Protein AF-A0A2X3F0U6-F1 (afdb_monomer_lite)

Foldseek 3Di:
DDCVPPVDDPVVVCVLCVVLVVVCQVQLENVVCLVVQLVSCVVVPDDNVCSVPVSVLCLQQVCLVLLVLLLVLLVVLCVVVVHDDDPVLSVVLSVQSNVCSRVCRPPPCVSVVSSLVSCVVRVHDSCSVVVPPPCSNDRNHDPDD

Secondary structure (DSSP, 8-state):
--HHHHS--HHHHHHHSHHHHHHHHHHTBSGGGHHHHHHHHHHTT--HHHHHHHHHHHHHH--HHHHHHHHHHHHHHHHHTT----HHHHHHHHHHHHHHHTT-TT-TTHHHHHHHHHHHHTT--GGGGGGS-HHHHHSTTB---

Sequence (145 aa):
MSRALCGLSIWILIRILKDELILAYSTASSESVLPRIIEKMEAYGAPASITSFVVPTGYSFNLDGSTLYQSIAAIFIAQLYGIDLSIWQEITLVLTLMVTSKGIAGVPGVSFVVLLATLGSVGSPLEGLALLPASTVSSIWRVPR

Structure (mmCIF, N/CA/C/O backbone):
data_AF-A0A2X3F0U6-F1
#
_entry.id   AF-A0A2X3F0U6-F1
#
loop_
_atom_site.group_PDB
_atom_site.id
_atom_site.type_symbol
_atom_site.label_atom_id
_atom_site.label_alt_id
_atom_site.label_comp_id
_atom_site.label_asym_id
_atom_site.label_entity_id
_atom_site.label_seq_id
_atom_site.pdbx_PDB_ins_code
_atom_site.Cartn_x
_atom_site.Cartn_y
_atom_site.Cartn_z
_atom_site.occupancy
_atom_site.B_iso_or_equiv
_atom_site.auth_seq_id
_atom_site.auth_comp_id
_atom_site.auth_asym_id
_atom_site.auth_atom_id
_atom_site.pdbx_PDB_model_num
ATOM 1 N N . MET A 1 1 ? -15.099 3.698 -4.292 1.00 47.22 1 MET A N 1
ATOM 2 C CA . MET A 1 1 ? -16.385 3.253 -3.706 1.00 47.22 1 MET A CA 1
ATOM 3 C C . MET A 1 1 ? -17.214 4.474 -3.340 1.00 47.22 1 MET A C 1
ATOM 5 O O . MET A 1 1 ? -16.864 5.196 -2.419 1.00 47.22 1 MET A O 1
ATOM 9 N N . SER A 1 2 ? -18.217 4.792 -4.154 1.00 45.69 2 SER A N 1
ATOM 10 C CA . SER A 1 2 ? -19.031 6.009 -4.057 1.00 45.69 2 SER A CA 1
ATOM 11 C C . SER A 1 2 ? -20.166 5.857 -3.031 1.00 45.69 2 SER A C 1
ATOM 13 O O . SER A 1 2 ? -20.564 4.739 -2.705 1.00 45.69 2 SER A O 1
ATOM 15 N N . ARG A 1 3 ? -20.725 6.992 -2.569 1.00 52.38 3 ARG A N 1
ATOM 16 C CA . ARG A 1 3 ? -21.922 7.121 -1.697 1.00 52.38 3 ARG A CA 1
ATOM 17 C C . ARG A 1 3 ? -23.081 6.160 -2.034 1.00 52.38 3 ARG A C 1
ATOM 19 O O . ARG A 1 3 ? -23.912 5.904 -1.172 1.00 52.38 3 ARG A O 1
ATOM 26 N N . ALA A 1 4 ? -23.131 5.651 -3.265 1.00 56.19 4 ALA A N 1
ATOM 27 C CA . ALA A 1 4 ? -24.191 4.809 -3.804 1.00 56.19 4 ALA A CA 1
ATOM 28 C C . ALA A 1 4 ? -24.281 3.396 -3.194 1.00 56.19 4 ALA A C 1
ATOM 30 O O . ALA A 1 4 ? -25.368 2.837 -3.187 1.00 56.19 4 ALA A O 1
ATOM 31 N N . LEU A 1 5 ? -23.185 2.814 -2.688 1.00 62.00 5 LEU A N 1
ATOM 32 C CA . LEU A 1 5 ? -23.183 1.404 -2.248 1.00 62.00 5 LEU A CA 1
ATOM 33 C C . LEU A 1 5 ? -23.399 1.208 -0.740 1.00 62.00 5 LEU A C 1
ATOM 35 O O . LEU A 1 5 ? -23.966 0.199 -0.337 1.00 62.00 5 LEU A O 1
ATOM 39 N N . CYS A 1 6 ? -22.958 2.154 0.095 1.00 67.88 6 CYS A N 1
ATOM 40 C CA . CYS A 1 6 ? -22.989 2.000 1.559 1.00 67.88 6 CYS A CA 1
ATOM 41 C C . CYS A 1 6 ? -23.605 3.198 2.300 1.00 67.88 6 CYS A C 1
ATOM 43 O O . CYS A 1 6 ? -23.566 3.232 3.524 1.00 67.88 6 CYS A O 1
ATOM 45 N N . GLY A 1 7 ? -24.093 4.230 1.597 1.00 71.44 7 GLY A N 1
ATOM 46 C CA . GLY A 1 7 ? -24.631 5.452 2.220 1.00 71.44 7 GLY A CA 1
ATOM 47 C C . GLY A 1 7 ? -23.602 6.311 2.978 1.00 71.44 7 GLY A C 1
ATOM 48 O O . GLY A 1 7 ? -23.942 7.383 3.475 1.00 71.44 7 GLY A O 1
ATOM 49 N N . LEU A 1 8 ? -22.335 5.888 3.039 1.00 75.94 8 LEU A N 1
ATOM 50 C CA . LEU A 1 8 ? -21.265 6.576 3.756 1.00 75.94 8 LEU A CA 1
ATOM 51 C C . LEU A 1 8 ? -20.583 7.628 2.867 1.00 75.94 8 LEU A C 1
ATOM 53 O O . LEU A 1 8 ? -20.203 7.373 1.722 1.00 75.94 8 LEU A O 1
ATOM 57 N N . SER A 1 9 ? -20.413 8.837 3.400 1.00 87.56 9 SER A N 1
ATOM 58 C CA . SER A 1 9 ? -19.660 9.910 2.744 1.00 87.56 9 SER A CA 1
ATOM 59 C C . SER A 1 9 ? -18.158 9.721 2.953 1.00 87.56 9 SER A C 1
ATOM 61 O O . SER A 1 9 ? -17.716 9.569 4.092 1.00 87.56 9 SER A O 1
ATOM 63 N N . ILE A 1 10 ? -17.360 9.847 1.887 1.00 85.56 10 ILE A N 1
ATOM 64 C CA . ILE A 1 10 ? -15.890 9.814 1.985 1.00 85.56 10 ILE A CA 1
ATOM 65 C C . ILE A 1 10 ? -15.357 10.873 2.963 1.00 85.56 10 ILE A C 1
ATOM 67 O O . ILE A 1 10 ? -14.430 10.623 3.723 1.00 85.56 10 ILE A O 1
ATOM 71 N N . TRP A 1 11 ? -16.010 12.033 3.019 1.00 89.31 11 TRP A N 1
ATOM 72 C CA . TRP A 1 11 ? -15.647 13.127 3.919 1.00 89.31 11 TRP A CA 1
ATOM 73 C C . TRP A 1 11 ? -15.880 12.783 5.391 1.00 89.31 11 TRP A C 1
ATOM 75 O O . TRP A 1 11 ? -15.138 13.239 6.257 1.00 89.31 11 TRP A O 1
ATOM 85 N N . ILE A 1 12 ? -16.900 11.967 5.676 1.00 88.69 12 ILE A N 1
ATOM 86 C CA . ILE A 1 12 ? -17.164 11.473 7.031 1.00 88.69 12 ILE A CA 1
ATOM 87 C C . ILE A 1 12 ? -16.069 10.481 7.420 1.00 88.69 12 ILE A C 1
ATOM 89 O O . ILE A 1 12 ? -15.501 10.614 8.498 1.00 88.69 12 ILE A O 1
ATOM 93 N N . LEU A 1 13 ? -15.703 9.564 6.517 1.00 88.94 13 LEU A N 1
ATOM 94 C CA . LEU A 1 13 ? -14.619 8.609 6.748 1.00 88.94 13 LEU A CA 1
ATOM 95 C C . LEU A 1 13 ? -13.284 9.316 7.034 1.00 88.94 13 LEU A C 1
ATOM 97 O O . LEU A 1 13 ? -12.625 8.999 8.019 1.00 88.94 13 LEU A O 1
ATOM 101 N N . ILE A 1 14 ? -12.930 10.329 6.234 1.00 91.00 14 ILE A N 1
ATOM 102 C CA . ILE A 1 14 ? -11.725 11.147 6.454 1.00 91.00 14 ILE A CA 1
ATOM 103 C C . ILE A 1 14 ? -11.771 11.838 7.821 1.00 91.00 14 ILE A C 1
ATOM 105 O O . ILE A 1 14 ? -10.762 11.894 8.517 1.00 91.00 14 ILE A O 1
ATOM 109 N N . ARG A 1 15 ? -12.933 12.357 8.233 1.00 91.75 15 ARG A N 1
ATOM 110 C CA . ARG A 1 15 ? -13.079 13.021 9.534 1.00 91.75 15 ARG A CA 1
ATOM 111 C C . ARG A 1 15 ? -12.931 12.045 10.703 1.00 91.75 15 ARG A C 1
ATOM 113 O O . ARG A 1 15 ? -12.331 12.417 11.705 1.00 91.75 15 ARG A O 1
ATOM 120 N N . ILE A 1 16 ? -13.452 10.824 10.571 1.00 92.00 16 ILE A N 1
ATOM 121 C CA . ILE A 1 16 ? -13.335 9.765 11.586 1.00 92.00 16 ILE A CA 1
ATOM 122 C C . ILE A 1 16 ? -11.878 9.301 11.719 1.00 92.00 16 ILE A C 1
ATOM 124 O O . ILE A 1 16 ? -11.377 9.162 12.835 1.00 92.00 16 ILE A O 1
ATOM 128 N N . LEU A 1 17 ? -11.191 9.109 10.589 1.00 93.75 17 LEU A N 1
ATOM 129 C CA . LEU A 1 17 ? -9.838 8.546 10.515 1.00 93.75 17 LEU A CA 1
ATOM 130 C C . LEU A 1 17 ? -8.715 9.594 10.483 1.00 93.75 17 LEU A C 1
ATOM 132 O O . LEU A 1 17 ? -7.570 9.257 10.201 1.00 93.75 17 LEU A O 1
ATOM 136 N N . LYS A 1 18 ? -9.011 10.875 10.727 1.00 95.00 18 LYS A N 1
ATOM 137 C CA . LYS A 1 18 ? -8.050 11.977 10.547 1.00 95.00 18 LYS A CA 1
ATOM 138 C C . LYS A 1 18 ? -6.725 11.739 11.282 1.00 95.00 18 LYS A C 1
ATOM 140 O O . LYS A 1 18 ? -5.664 11.955 10.703 1.00 95.00 18 LYS A O 1
ATOM 145 N N . ASP A 1 19 ? -6.786 11.307 12.537 1.00 95.00 19 ASP A N 1
ATOM 146 C CA . ASP A 1 19 ? -5.592 11.120 13.367 1.00 95.00 19 ASP A CA 1
ATOM 147 C C . ASP A 1 19 ? -4.759 9.929 12.892 1.00 95.00 19 ASP A C 1
ATOM 149 O O . ASP A 1 19 ? -3.534 9.988 12.900 1.00 95.00 19 ASP A O 1
ATOM 153 N N . GLU A 1 20 ? -5.418 8.864 12.440 1.00 94.06 20 GLU A N 1
ATOM 154 C CA . GLU A 1 20 ? -4.786 7.675 11.877 1.00 94.06 20 GLU A CA 1
ATOM 155 C C . GLU A 1 20 ? -4.142 8.002 10.529 1.00 94.06 20 GLU A C 1
ATOM 157 O O . GLU A 1 20 ? -3.016 7.600 10.274 1.00 94.06 20 GLU A O 1
ATOM 162 N N . LEU A 1 21 ? -4.793 8.803 9.687 1.00 91.12 21 LEU A N 1
ATOM 163 C CA . LEU A 1 21 ? -4.207 9.252 8.424 1.00 91.12 21 LEU A CA 1
ATOM 164 C C . LEU A 1 21 ? -2.941 10.084 8.659 1.00 91.12 21 LEU A C 1
ATOM 166 O O . LEU A 1 21 ? -1.931 9.865 7.994 1.00 91.12 21 LEU A O 1
ATOM 170 N N . ILE A 1 22 ? -2.971 11.004 9.629 1.00 93.12 22 ILE A N 1
ATOM 171 C CA . ILE A 1 22 ? -1.799 11.808 9.999 1.00 93.12 22 ILE A CA 1
ATOM 172 C C . ILE A 1 22 ? -0.702 10.911 10.580 1.00 93.12 22 ILE A C 1
ATOM 174 O O . ILE A 1 22 ? 0.445 11.012 10.160 1.00 93.12 22 ILE A O 1
ATOM 178 N N . LEU A 1 23 ? -1.037 10.008 11.505 1.00 90.38 23 LEU A N 1
ATOM 179 C CA . LEU A 1 23 ? -0.062 9.131 12.150 1.00 90.38 23 LEU A CA 1
ATOM 180 C C . LEU A 1 23 ? 0.577 8.152 11.158 1.00 90.38 23 LEU A C 1
ATOM 182 O O . LEU A 1 23 ? 1.798 8.001 11.156 1.00 90.38 23 LEU A O 1
ATOM 186 N N . ALA A 1 24 ? -0.217 7.521 10.295 1.00 87.50 24 ALA A N 1
ATOM 187 C CA . ALA A 1 24 ? 0.277 6.617 9.262 1.00 87.50 24 ALA A CA 1
ATOM 188 C C . ALA A 1 24 ? 1.194 7.350 8.278 1.00 87.50 24 ALA A C 1
ATOM 190 O O . ALA A 1 24 ? 2.242 6.827 7.912 1.00 87.50 24 ALA A O 1
ATOM 191 N N . TYR A 1 25 ? 0.848 8.588 7.911 1.00 86.50 25 TYR A N 1
ATOM 192 C CA . TYR A 1 25 ? 1.690 9.434 7.069 1.00 86.50 25 TYR A CA 1
ATOM 193 C C . TYR A 1 25 ? 3.000 9.832 7.765 1.00 86.50 25 TYR A C 1
ATOM 195 O O . TYR A 1 25 ? 4.074 9.692 7.188 1.00 86.50 25 TYR A O 1
ATOM 203 N N . SER A 1 26 ? 2.938 10.288 9.018 1.00 88.56 26 SER A N 1
ATOM 204 C CA . SER A 1 26 ? 4.116 10.729 9.777 1.00 88.56 26 SER A CA 1
ATOM 205 C C . SER A 1 26 ? 5.075 9.589 10.114 1.00 88.56 26 SER A C 1
ATOM 207 O O . SER A 1 26 ? 6.285 9.792 10.136 1.00 88.56 26 SER A O 1
ATOM 209 N N . THR A 1 27 ? 4.543 8.398 10.394 1.00 85.75 27 THR A N 1
ATOM 210 C CA . THR A 1 27 ? 5.337 7.193 10.697 1.00 85.75 27 THR A CA 1
ATOM 211 C C . THR A 1 27 ? 5.709 6.402 9.451 1.00 85.75 27 THR A C 1
ATOM 213 O O . THR A 1 27 ? 6.533 5.492 9.530 1.00 85.75 27 THR A O 1
ATOM 216 N N . ALA A 1 28 ? 5.086 6.740 8.321 1.00 80.12 28 ALA A N 1
ATOM 217 C CA . ALA A 1 28 ? 5.193 6.037 7.055 1.00 80.12 28 ALA A CA 1
ATOM 218 C C . ALA A 1 28 ? 4.941 4.512 7.191 1.00 80.12 28 ALA A C 1
ATOM 220 O O . ALA A 1 28 ? 5.558 3.666 6.539 1.00 80.12 28 ALA A O 1
ATOM 221 N N . SER A 1 29 ? 4.006 4.164 8.085 1.00 80.62 29 SER A N 1
ATOM 222 C CA . SER A 1 29 ? 3.590 2.799 8.407 1.00 80.62 29 SER A CA 1
ATOM 223 C C . SER A 1 29 ? 2.076 2.744 8.540 1.00 80.62 29 SER A C 1
ATOM 225 O O . SER A 1 29 ? 1.485 3.481 9.323 1.00 80.62 29 SER A O 1
ATOM 227 N N . SER A 1 30 ? 1.438 1.845 7.792 1.00 81.06 30 SER A N 1
ATOM 228 C CA . SER A 1 30 ? -0.005 1.604 7.928 1.00 81.06 30 SER A CA 1
ATOM 229 C C . SER A 1 30 ? -0.328 0.632 9.075 1.00 81.06 30 SER A C 1
ATOM 231 O O . SER A 1 30 ? -1.475 0.557 9.504 1.00 81.06 30 SER A O 1
ATOM 233 N N . GLU A 1 31 ? 0.665 -0.104 9.601 1.00 82.44 31 GLU A N 1
ATOM 234 C CA . GLU A 1 31 ? 0.465 -1.021 10.740 1.00 82.44 31 GLU A CA 1
ATOM 235 C C . GLU A 1 31 ? 0.253 -0.255 12.044 1.00 82.44 31 GLU A C 1
ATOM 237 O O . GLU A 1 31 ? -0.558 -0.646 12.880 1.00 82.44 31 GLU A O 1
ATOM 242 N N . SER A 1 32 ? 0.943 0.882 12.191 1.00 88.00 32 SER A N 1
ATOM 243 C CA . SER A 1 32 ? 0.918 1.707 13.405 1.00 88.00 32 SER A CA 1
ATOM 244 C C . SER A 1 32 ? -0.485 2.200 13.774 1.00 88.00 32 SER A C 1
ATOM 246 O O . SER A 1 32 ? -0.732 2.590 14.916 1.00 88.00 32 SER A O 1
ATOM 248 N N . VAL A 1 33 ? -1.414 2.169 12.817 1.00 91.94 33 VAL A N 1
ATOM 249 C CA . VAL A 1 33 ? -2.798 2.611 12.980 1.00 91.94 33 VAL A CA 1
ATOM 250 C C . VAL A 1 33 ? -3.815 1.482 12.886 1.00 91.94 33 VAL A C 1
ATOM 252 O O . VAL A 1 33 ? -4.986 1.719 13.169 1.00 91.94 33 VAL A O 1
ATOM 255 N N . LEU A 1 34 ? -3.403 0.261 12.532 1.00 92.44 34 LEU A N 1
ATOM 256 C CA . LEU A 1 34 ? -4.319 -0.852 12.284 1.00 92.44 34 LEU A CA 1
ATOM 257 C C . LEU A 1 34 ? -5.225 -1.162 13.496 1.00 92.44 34 LEU A C 1
ATOM 259 O O . LEU A 1 34 ? -6.443 -1.197 13.303 1.00 92.44 34 LEU A O 1
ATOM 263 N N . PRO A 1 35 ? -4.709 -1.280 14.740 1.00 92.81 35 PRO A N 1
ATOM 264 C CA . PRO A 1 35 ? -5.561 -1.512 15.910 1.00 92.81 35 PRO A CA 1
ATOM 265 C C . PRO A 1 35 ? -6.551 -0.364 16.150 1.00 92.81 35 PRO A C 1
ATOM 267 O O . PRO A 1 35 ? -7.733 -0.589 16.394 1.00 92.81 35 PRO A O 1
ATOM 270 N N . ARG A 1 36 ? -6.091 0.883 15.980 1.00 94.00 36 ARG A N 1
ATOM 271 C CA . ARG A 1 36 ? -6.913 2.091 16.164 1.00 94.00 36 ARG A CA 1
ATOM 272 C C . ARG A 1 36 ? -8.043 2.187 15.142 1.00 94.00 36 ARG A C 1
ATOM 274 O O . ARG A 1 36 ? -9.128 2.662 15.470 1.00 94.00 36 ARG A O 1
ATOM 281 N N . ILE A 1 37 ? -7.802 1.750 13.904 1.00 94.19 37 ILE A N 1
ATOM 282 C CA . ILE A 1 37 ? -8.837 1.696 12.866 1.00 94.19 37 ILE A CA 1
ATOM 283 C C . ILE A 1 37 ? -9.906 0.669 13.247 1.00 94.19 37 ILE A C 1
ATOM 285 O O . ILE A 1 37 ? -11.087 0.985 13.125 1.00 94.19 37 ILE A O 1
ATOM 289 N N . ILE A 1 38 ? -9.523 -0.517 13.734 1.00 94.88 38 ILE A N 1
ATOM 290 C CA . ILE A 1 38 ? -10.480 -1.544 14.180 1.00 94.88 38 ILE A CA 1
ATOM 291 C C . ILE A 1 38 ? -11.385 -0.975 15.280 1.00 94.88 38 ILE A C 1
ATOM 293 O O . ILE A 1 38 ? -12.605 -0.955 15.117 1.00 94.88 38 ILE A O 1
ATOM 297 N N . GLU A 1 39 ? -10.797 -0.403 16.333 1.00 94.88 39 GLU A N 1
ATOM 298 C CA . GLU A 1 39 ? -11.541 0.205 17.444 1.00 94.88 39 GLU A CA 1
ATOM 299 C C . GLU A 1 39 ? -12.479 1.329 16.976 1.00 94.88 39 GLU A C 1
ATOM 301 O O . GLU A 1 39 ? -13.650 1.371 17.357 1.00 94.88 39 GLU A O 1
ATOM 306 N N . LYS A 1 40 ? -12.005 2.236 16.107 1.00 94.19 40 LYS A N 1
ATOM 307 C CA . LYS A 1 40 ? -12.830 3.341 15.590 1.00 94.19 40 LYS A CA 1
ATOM 308 C C . LYS A 1 40 ? -13.978 2.864 14.709 1.00 94.19 40 LYS A C 1
ATOM 310 O O . LYS A 1 40 ? -15.042 3.479 14.735 1.00 94.19 40 LYS A O 1
ATOM 315 N N . MET A 1 41 ? -13.782 1.815 13.915 1.00 92.69 41 MET A N 1
ATOM 316 C CA . MET A 1 41 ? -14.847 1.267 13.073 1.00 92.69 41 MET A CA 1
ATOM 317 C C . MET A 1 41 ? -15.906 0.549 13.912 1.00 92.69 41 MET A C 1
ATOM 319 O O . MET A 1 41 ? -17.096 0.738 13.659 1.00 92.69 41 MET A O 1
ATOM 323 N N . GLU A 1 42 ? -15.505 -0.190 14.949 1.00 94.25 42 GLU A N 1
ATOM 324 C CA . GLU A 1 42 ? -16.442 -0.787 15.910 1.00 94.25 42 GLU A CA 1
ATOM 325 C C . GLU A 1 42 ? -17.228 0.281 16.677 1.00 94.25 42 GLU A C 1
ATOM 327 O O . GLU A 1 42 ? -18.457 0.229 16.723 1.00 94.25 42 GLU A O 1
ATOM 332 N N . ALA A 1 43 ? -16.549 1.317 17.183 1.00 92.94 43 ALA A N 1
ATOM 333 C CA . ALA A 1 43 ? -17.188 2.446 17.861 1.00 92.94 43 ALA A CA 1
ATOM 334 C C . ALA A 1 43 ? -18.143 3.237 16.947 1.00 92.94 43 ALA A C 1
ATOM 336 O O . ALA A 1 43 ? -19.115 3.826 17.419 1.00 92.94 43 ALA A O 1
ATOM 337 N N . TYR A 1 44 ? -17.886 3.243 15.636 1.00 89.94 44 TYR A N 1
ATOM 338 C CA . TYR A 1 44 ? -18.764 3.854 14.638 1.00 89.94 44 TYR A CA 1
ATOM 339 C C . TYR A 1 44 ? -19.993 2.988 14.295 1.00 89.94 44 TYR A C 1
ATOM 341 O O . TYR A 1 44 ? -20.920 3.471 13.644 1.00 89.94 44 TYR A O 1
ATOM 349 N N . GLY A 1 45 ? -20.032 1.732 14.752 1.00 89.75 45 GLY A N 1
ATOM 350 C CA . GLY A 1 45 ? -21.170 0.822 14.600 1.00 89.75 45 GLY A CA 1
ATOM 351 C C . GLY A 1 45 ? -20.936 -0.358 13.654 1.00 89.75 45 GLY A C 1
ATOM 352 O O . GLY A 1 45 ? -21.888 -1.077 13.349 1.00 89.75 45 GLY A O 1
ATOM 353 N N . ALA A 1 46 ? -19.707 -0.582 13.176 1.00 91.19 46 ALA A N 1
ATOM 354 C CA . ALA A 1 46 ? -19.388 -1.784 12.410 1.00 91.19 46 ALA A CA 1
ATOM 355 C C . ALA A 1 46 ? -19.341 -3.016 13.341 1.00 91.19 46 ALA A C 1
ATOM 357 O O . ALA A 1 46 ? -18.684 -2.963 14.381 1.00 91.19 46 ALA A O 1
ATOM 358 N N . PRO A 1 47 ? -19.996 -4.142 12.999 1.00 94.19 47 PRO A N 1
ATOM 359 C CA . PRO A 1 47 ? -19.943 -5.350 13.820 1.00 94.19 47 PRO A CA 1
ATOM 360 C C . PRO A 1 47 ? -18.506 -5.853 13.995 1.00 94.19 47 PRO A C 1
ATOM 362 O O . PRO A 1 47 ? -17.793 -6.012 13.004 1.00 94.19 47 PRO A O 1
ATOM 365 N N . ALA A 1 48 ? -18.105 -6.179 15.227 1.00 92.81 48 ALA A N 1
ATOM 366 C CA . ALA A 1 48 ? -16.752 -6.656 15.539 1.00 92.81 48 ALA A CA 1
ATOM 367 C C . ALA A 1 48 ? -16.334 -7.872 14.693 1.00 92.81 48 ALA A C 1
ATOM 369 O O . ALA A 1 48 ? -15.202 -7.957 14.217 1.00 92.81 48 ALA A O 1
ATOM 370 N N . SER A 1 49 ? -17.270 -8.786 14.413 1.00 92.69 49 SER A N 1
ATOM 371 C CA . SER A 1 49 ? -17.040 -9.942 13.534 1.00 92.69 49 SER A CA 1
ATOM 372 C C . SER A 1 49 ? -16.681 -9.556 12.094 1.00 92.69 49 SER A C 1
ATOM 374 O O . SER A 1 49 ? -15.939 -10.278 11.436 1.00 92.69 49 SER A O 1
ATOM 376 N N . ILE A 1 50 ? -17.181 -8.422 11.599 1.00 93.00 50 ILE A N 1
ATOM 377 C CA . ILE A 1 50 ? -16.860 -7.905 10.267 1.00 93.00 5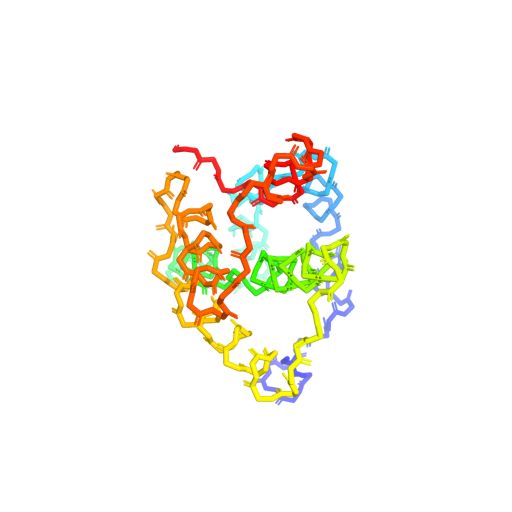0 ILE A CA 1
ATOM 378 C C . ILE A 1 50 ? -15.553 -7.117 10.328 1.00 93.00 50 ILE A C 1
ATOM 380 O O . ILE A 1 50 ? -14.665 -7.344 9.510 1.00 93.00 50 ILE A O 1
ATOM 384 N N . THR A 1 51 ? -15.404 -6.216 11.301 1.00 92.81 51 THR A N 1
ATOM 385 C CA . THR A 1 51 ? -14.237 -5.331 11.409 1.00 92.81 51 THR A CA 1
ATOM 386 C C . THR A 1 51 ? -12.941 -6.111 11.626 1.00 92.81 51 THR A C 1
ATOM 388 O O . THR A 1 51 ? -11.964 -5.866 10.920 1.00 92.81 51 THR A O 1
ATOM 391 N N . SER A 1 52 ? -12.949 -7.100 12.527 1.00 91.06 52 SER A N 1
ATOM 392 C CA . SER A 1 52 ? -11.788 -7.954 12.829 1.00 91.06 52 SER A CA 1
ATOM 393 C C . SER A 1 52 ? -11.308 -8.804 11.651 1.00 91.06 52 SER A C 1
ATOM 395 O O . SER A 1 52 ? -10.159 -9.233 11.642 1.00 91.06 52 SER A O 1
ATOM 397 N N . PHE A 1 53 ? -12.150 -9.025 10.640 1.00 91.44 53 PHE A N 1
ATOM 398 C CA . PHE A 1 53 ? -11.765 -9.744 9.430 1.00 91.44 53 PHE A CA 1
ATOM 399 C C . PHE A 1 53 ? -11.442 -8.788 8.278 1.00 91.44 53 PHE A C 1
ATOM 401 O O . PHE A 1 53 ? -10.368 -8.864 7.681 1.00 91.44 53 PHE A O 1
ATOM 408 N N . VAL A 1 54 ? -12.350 -7.862 7.967 1.00 91.56 54 VAL A N 1
ATOM 409 C CA . VAL A 1 54 ? -12.267 -7.005 6.777 1.00 91.56 54 VAL A CA 1
ATOM 410 C C . VAL A 1 54 ? -11.139 -5.985 6.887 1.00 91.56 54 VAL A C 1
ATOM 412 O O . VAL A 1 54 ? -10.444 -5.760 5.898 1.00 91.56 54 VAL A O 1
ATOM 415 N N . VAL A 1 55 ? -10.921 -5.380 8.060 1.00 90.81 55 VAL A N 1
ATOM 416 C CA . VAL A 1 55 ? -9.880 -4.353 8.222 1.00 90.81 55 VAL A CA 1
ATOM 417 C C . VAL A 1 55 ? -8.472 -4.961 8.104 1.00 90.81 55 VAL A C 1
ATOM 419 O O . VAL A 1 55 ? -7.705 -4.464 7.275 1.00 90.81 55 VAL A O 1
ATOM 422 N N . PRO A 1 56 ? -8.122 -6.062 8.807 1.00 87.94 56 PRO A N 1
ATOM 423 C CA . PRO A 1 56 ? -6.826 -6.722 8.612 1.00 87.94 56 PRO A CA 1
ATOM 424 C C . PRO A 1 56 ? -6.642 -7.295 7.207 1.00 87.94 56 PRO A C 1
ATOM 426 O O . PRO A 1 56 ? -5.582 -7.140 6.607 1.00 87.94 56 PRO A O 1
ATOM 429 N N . THR A 1 57 ? -7.687 -7.897 6.633 1.00 86.88 57 THR A N 1
ATOM 430 C CA . THR A 1 57 ? -7.616 -8.421 5.261 1.00 86.88 57 THR A CA 1
ATOM 431 C C . THR A 1 57 ? -7.379 -7.290 4.258 1.00 86.88 57 THR A C 1
ATOM 433 O O . THR A 1 57 ? -6.541 -7.414 3.371 1.00 86.88 57 THR A O 1
ATOM 436 N N . GLY A 1 58 ? -8.059 -6.151 4.412 1.00 85.31 58 GLY A N 1
ATOM 437 C CA . GLY A 1 58 ? -7.855 -4.976 3.567 1.00 85.31 58 GLY A CA 1
ATOM 438 C C . GLY A 1 58 ? -6.439 -4.409 3.673 1.00 85.31 58 GLY A C 1
ATOM 439 O O . GLY A 1 58 ? -5.847 -4.079 2.652 1.00 85.31 58 GLY A O 1
ATOM 440 N N . TYR A 1 59 ? -5.873 -4.355 4.880 1.00 83.06 59 TYR A N 1
ATOM 441 C CA . TYR A 1 59 ? -4.484 -3.945 5.099 1.00 83.06 59 TYR A CA 1
ATOM 442 C C . TYR A 1 59 ? -3.491 -4.796 4.293 1.00 83.06 59 TYR A C 1
ATOM 444 O O . TYR A 1 59 ? -2.582 -4.263 3.661 1.00 83.06 59 TYR A O 1
ATOM 452 N N . SER A 1 60 ? -3.697 -6.112 4.274 1.00 75.69 60 SER A N 1
ATOM 453 C CA . SER A 1 60 ? -2.834 -7.050 3.560 1.00 75.69 60 SER A CA 1
ATOM 454 C C . SER A 1 60 ? -3.064 -7.046 2.046 1.00 75.69 60 SER A C 1
ATOM 456 O O . SER A 1 60 ? -2.109 -7.013 1.280 1.00 75.69 60 SER A O 1
ATOM 458 N N . PHE A 1 61 ? -4.315 -7.076 1.587 1.00 73.94 61 PHE A N 1
ATOM 459 C CA . PHE A 1 61 ? -4.631 -7.326 0.175 1.00 73.94 61 PHE A CA 1
ATOM 460 C C . PHE A 1 61 ? -4.839 -6.061 -0.671 1.00 73.94 61 PHE A C 1
ATOM 462 O O . PHE A 1 61 ? -4.820 -6.156 -1.898 1.00 73.94 61 PHE A O 1
ATOM 469 N N . ASN A 1 62 ? -5.014 -4.883 -0.061 1.00 74.12 62 ASN A N 1
ATOM 470 C CA . ASN A 1 62 ? -5.258 -3.623 -0.772 1.00 74.12 62 ASN A CA 1
ATOM 471 C C . ASN A 1 62 ? -3.994 -2.747 -0.875 1.00 74.12 62 ASN A C 1
ATOM 473 O O . ASN A 1 62 ? -3.992 -1.573 -0.498 1.00 74.12 62 ASN A O 1
ATOM 477 N N . LEU A 1 63 ? -2.900 -3.319 -1.388 1.00 71.44 63 LEU A N 1
ATOM 478 C CA . LEU A 1 63 ? -1.593 -2.657 -1.539 1.00 71.44 63 LEU A CA 1
ATOM 479 C C . LEU A 1 63 ? -1.486 -1.791 -2.808 1.00 71.44 63 LEU A C 1
ATOM 481 O O . LEU A 1 63 ? -0.426 -1.693 -3.435 1.00 71.44 63 LEU A O 1
ATOM 485 N N . ASP A 1 64 ? -2.575 -1.140 -3.206 1.00 77.62 64 ASP A N 1
ATOM 486 C CA . ASP A 1 64 ? -2.639 -0.364 -4.447 1.00 77.62 64 ASP A CA 1
ATOM 487 C C . ASP A 1 64 ? -1.679 0.838 -4.428 1.00 77.62 64 ASP A C 1
ATOM 489 O O . ASP A 1 64 ? -1.014 1.121 -5.425 1.00 77.62 64 ASP A O 1
ATOM 493 N N . GLY A 1 65 ? -1.529 1.503 -3.275 1.00 73.56 65 GLY A N 1
ATOM 494 C CA . GLY A 1 65 ? -0.607 2.636 -3.116 1.00 73.56 65 GLY A CA 1
ATOM 495 C C . GLY A 1 65 ? 0.858 2.251 -3.348 1.00 73.56 65 GLY A C 1
ATOM 496 O O . GLY A 1 65 ? 1.576 2.928 -4.086 1.00 73.56 65 GLY A O 1
ATOM 497 N N . SER A 1 66 ? 1.289 1.122 -2.780 1.00 72.38 66 SER A N 1
ATOM 498 C CA . SER A 1 66 ? 2.638 0.582 -2.983 1.00 72.38 66 SER A CA 1
ATOM 499 C C . SER A 1 66 ? 2.852 0.122 -4.425 1.00 72.38 66 SER A C 1
ATOM 501 O O . SER A 1 66 ? 3.889 0.419 -5.011 1.00 72.38 66 SER A O 1
ATOM 503 N N . THR A 1 67 ? 1.849 -0.532 -5.016 1.00 75.44 67 THR A N 1
ATOM 504 C CA . THR A 1 67 ? 1.880 -1.009 -6.408 1.00 75.44 67 THR A CA 1
ATOM 505 C C . THR A 1 67 ? 2.068 0.142 -7.396 1.00 75.44 67 THR A C 1
ATOM 507 O O . THR A 1 67 ? 2.892 0.073 -8.313 1.00 75.44 67 THR A O 1
ATOM 510 N N . LEU A 1 68 ? 1.316 1.227 -7.202 1.00 77.12 68 LEU A N 1
ATOM 511 C CA . LEU A 1 68 ? 1.388 2.416 -8.043 1.00 77.12 68 LEU A CA 1
ATOM 512 C C . LEU A 1 68 ? 2.752 3.100 -7.906 1.00 77.12 68 LEU A C 1
ATOM 514 O O . LEU A 1 68 ? 3.366 3.447 -8.914 1.00 77.12 68 LEU A O 1
ATOM 518 N N . TYR A 1 69 ? 3.268 3.217 -6.679 1.00 77.12 69 TYR A N 1
ATOM 519 C CA . TYR A 1 69 ? 4.617 3.731 -6.440 1.00 77.12 69 TYR A CA 1
ATOM 520 C C . TYR A 1 69 ? 5.692 2.890 -7.148 1.00 77.12 69 TYR A C 1
ATOM 522 O O . TYR A 1 69 ? 6.529 3.445 -7.855 1.00 77.12 69 TYR A O 1
ATOM 530 N N . GLN A 1 70 ? 5.650 1.562 -7.007 1.00 74.38 70 GLN A N 1
ATOM 531 C CA . GLN A 1 70 ? 6.594 0.654 -7.669 1.00 74.38 70 GLN A CA 1
ATOM 532 C C . GLN A 1 70 ? 6.541 0.786 -9.193 1.00 74.38 70 GLN A C 1
ATOM 534 O O . GLN A 1 70 ? 7.581 0.767 -9.846 1.00 74.38 70 GLN A O 1
ATOM 539 N N . SER A 1 71 ? 5.342 0.964 -9.752 1.00 78.94 71 SER A N 1
ATOM 540 C CA . SER A 1 71 ? 5.157 1.135 -11.194 1.00 78.94 71 SER A CA 1
ATOM 541 C C . SER A 1 71 ? 5.821 2.418 -11.694 1.00 78.94 71 SER A C 1
ATOM 543 O O . SER A 1 71 ? 6.598 2.387 -12.645 1.00 78.94 71 SER A O 1
ATOM 545 N N . ILE A 1 72 ? 5.582 3.539 -11.003 1.00 81.19 72 ILE A N 1
ATOM 546 C CA . ILE A 1 72 ? 6.201 4.831 -11.330 1.00 81.19 72 ILE A CA 1
ATOM 547 C C . ILE A 1 72 ? 7.723 4.765 -11.154 1.00 81.19 72 ILE A C 1
ATOM 549 O O . ILE A 1 72 ? 8.459 5.256 -12.005 1.00 81.19 72 ILE A O 1
ATOM 553 N N . ALA A 1 73 ? 8.208 4.133 -10.081 1.00 77.38 73 ALA A N 1
ATOM 554 C CA . ALA A 1 73 ? 9.638 3.981 -9.827 1.00 77.38 73 ALA A CA 1
ATOM 555 C C . ALA A 1 73 ? 10.337 3.165 -10.927 1.00 77.38 73 ALA A C 1
ATOM 557 O O . ALA A 1 73 ? 11.437 3.517 -11.346 1.00 77.38 73 ALA A O 1
ATOM 558 N N . ALA A 1 74 ? 9.697 2.106 -11.424 1.00 76.44 74 ALA A N 1
ATOM 559 C CA . ALA A 1 74 ? 10.247 1.292 -12.501 1.00 76.44 74 ALA A CA 1
ATOM 560 C C . ALA A 1 74 ? 10.309 2.053 -13.838 1.00 76.44 74 ALA A C 1
ATOM 562 O O . ALA A 1 74 ? 11.326 1.987 -14.526 1.00 76.44 74 ALA A O 1
ATOM 563 N N . ILE A 1 75 ? 9.272 2.832 -14.170 1.00 80.75 75 ILE A N 1
ATOM 564 C CA . ILE A 1 75 ? 9.270 3.704 -15.358 1.00 80.75 75 ILE A CA 1
ATOM 565 C C . ILE A 1 75 ? 10.357 4.781 -15.237 1.00 80.75 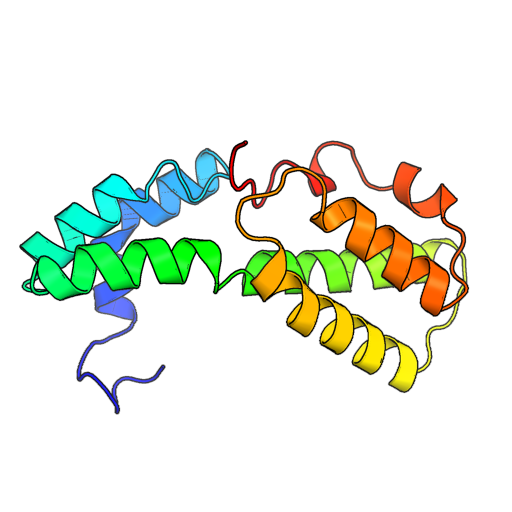75 ILE A C 1
ATOM 567 O O . ILE A 1 75 ? 11.101 5.021 -16.185 1.00 80.75 75 ILE A O 1
ATOM 571 N N . PHE A 1 76 ? 10.506 5.388 -14.057 1.00 80.50 76 PHE A N 1
ATOM 572 C CA . PHE A 1 76 ? 11.550 6.379 -13.793 1.00 80.50 76 PHE A CA 1
ATOM 573 C C . PHE A 1 76 ? 12.962 5.807 -13.991 1.00 80.50 76 PHE A C 1
ATOM 575 O O . PHE A 1 76 ? 13.803 6.453 -14.613 1.00 80.50 76 PHE A O 1
ATOM 582 N N . ILE A 1 77 ? 13.222 4.582 -13.518 1.00 74.44 77 ILE A N 1
ATOM 583 C CA . ILE A 1 77 ? 14.497 3.896 -13.773 1.00 74.44 77 ILE A CA 1
ATOM 584 C C . ILE A 1 77 ? 14.703 3.690 -15.276 1.00 74.44 77 ILE A C 1
ATOM 586 O O . ILE A 1 77 ? 15.774 4.014 -15.777 1.00 74.44 77 ILE A O 1
ATOM 590 N N . ALA A 1 78 ? 13.700 3.196 -16.007 1.00 75.44 78 ALA A N 1
ATOM 591 C CA . ALA A 1 78 ? 13.827 2.987 -17.450 1.00 75.44 78 ALA A CA 1
ATOM 592 C C . ALA A 1 78 ? 14.209 4.290 -18.179 1.00 75.44 78 ALA A C 1
ATOM 594 O O . ALA A 1 78 ? 15.154 4.306 -18.968 1.00 75.44 78 ALA A O 1
ATOM 595 N N . GLN A 1 79 ? 13.571 5.407 -17.818 1.00 79.50 79 GLN A N 1
ATOM 596 C CA . GLN A 1 79 ? 13.886 6.731 -18.362 1.00 79.50 79 GLN A CA 1
ATOM 597 C C . GLN A 1 79 ? 15.308 7.201 -18.019 1.00 79.50 79 GLN A C 1
ATOM 599 O O . GLN A 1 79 ? 15.986 7.755 -18.883 1.00 79.50 79 GLN A O 1
ATOM 604 N N . LEU A 1 80 ? 15.797 6.953 -16.796 1.00 75.06 80 LEU A N 1
ATOM 605 C CA . LEU A 1 80 ? 17.170 7.301 -16.399 1.00 75.06 80 LEU A CA 1
ATOM 606 C C . LEU A 1 80 ? 18.239 6.583 -17.234 1.00 75.06 80 LEU A C 1
ATOM 608 O O . LEU A 1 80 ? 19.306 7.146 -17.468 1.00 75.06 80 LEU A O 1
ATOM 612 N N . TYR A 1 81 ? 17.957 5.362 -17.687 1.00 72.62 81 TYR A N 1
ATOM 613 C CA . TYR A 1 81 ? 18.860 4.575 -18.533 1.00 72.62 81 TYR A CA 1
ATOM 614 C C . TYR A 1 81 ? 18.631 4.790 -20.035 1.00 72.62 81 TYR A C 1
ATOM 616 O O . TYR A 1 81 ? 19.274 4.127 -20.847 1.00 72.62 81 TYR A O 1
ATOM 624 N N . GLY A 1 82 ? 17.740 5.711 -20.417 1.00 73.56 82 GLY A N 1
ATOM 625 C CA . GLY A 1 82 ? 17.409 5.970 -21.819 1.00 73.56 82 GLY A CA 1
ATOM 626 C C . GLY A 1 82 ? 16.670 4.812 -22.493 1.00 73.56 82 GLY A C 1
ATOM 627 O O . GLY A 1 82 ? 16.798 4.627 -23.700 1.00 73.56 82 GLY A O 1
ATOM 628 N N . ILE A 1 83 ? 15.934 4.010 -21.721 1.00 76.62 83 ILE A N 1
ATOM 629 C CA . ILE A 1 83 ? 15.108 2.918 -22.235 1.00 76.62 83 ILE A CA 1
ATOM 630 C C . ILE A 1 83 ? 13.704 3.447 -22.469 1.00 76.62 83 ILE A C 1
ATOM 632 O O . ILE A 1 83 ? 12.963 3.727 -21.525 1.00 76.62 83 ILE A O 1
ATOM 636 N N . ASP A 1 84 ? 13.331 3.529 -23.741 1.00 78.56 84 ASP A N 1
ATOM 637 C CA . ASP A 1 84 ? 11.958 3.806 -24.135 1.00 78.56 84 ASP A CA 1
ATOM 638 C C . ASP A 1 84 ? 11.101 2.553 -23.942 1.00 78.56 84 ASP A C 1
ATOM 640 O O . ASP A 1 84 ? 11.217 1.562 -24.668 1.00 78.56 84 ASP A O 1
ATOM 644 N N . LEU A 1 85 ? 10.222 2.603 -22.943 1.00 79.06 85 LEU A N 1
ATOM 645 C CA . LEU A 1 85 ? 9.183 1.601 -22.763 1.00 79.06 85 LEU A CA 1
ATOM 646 C C . LEU A 1 85 ? 8.040 1.890 -23.736 1.00 79.06 85 LEU A C 1
ATOM 648 O O . LEU A 1 85 ? 7.492 2.988 -23.792 1.00 79.06 85 LEU A O 1
ATOM 652 N N . SER A 1 86 ? 7.635 0.874 -24.491 1.00 86.44 86 SER A N 1
ATOM 653 C CA . SER A 1 86 ? 6.382 0.935 -25.236 1.00 86.44 86 SER A CA 1
ATOM 654 C C . SER A 1 86 ? 5.188 0.957 -24.279 1.00 86.44 86 SER A C 1
ATOM 656 O O . SER A 1 86 ? 5.227 0.373 -23.194 1.00 86.44 86 SER A O 1
ATOM 658 N N . ILE A 1 87 ? 4.067 1.527 -24.727 1.00 86.56 87 ILE A N 1
ATOM 659 C CA . ILE A 1 87 ? 2.809 1.541 -23.962 1.00 86.56 87 ILE A CA 1
ATOM 660 C C . ILE A 1 87 ? 2.374 0.134 -23.507 1.00 86.56 87 ILE A C 1
ATOM 662 O O . ILE A 1 87 ? 1.813 -0.040 -22.428 1.00 86.56 87 ILE A O 1
ATOM 666 N N . TRP A 1 88 ? 2.680 -0.901 -24.297 1.00 84.94 88 TRP A N 1
ATOM 667 C CA . TRP A 1 88 ? 2.396 -2.292 -23.944 1.00 84.94 88 TRP A CA 1
ATOM 668 C C . TRP A 1 88 ? 3.275 -2.806 -22.804 1.00 84.94 88 TRP A C 1
ATOM 670 O O . TRP A 1 88 ? 2.790 -3.559 -21.959 1.00 84.94 88 TRP A O 1
ATOM 680 N N . GLN A 1 89 ? 4.544 -2.394 -22.751 1.00 80.50 89 GLN A N 1
ATOM 681 C CA . GLN A 1 89 ? 5.442 -2.725 -21.645 1.00 80.50 89 GLN A CA 1
ATOM 682 C C . GLN A 1 89 ? 5.021 -2.007 -20.364 1.00 80.50 89 GLN A C 1
ATOM 684 O O . GLN A 1 89 ? 5.003 -2.641 -19.315 1.00 80.50 89 GLN A O 1
ATOM 689 N N . GLU A 1 90 ? 4.598 -0.743 -20.439 1.00 84.00 90 GLU A N 1
ATOM 690 C CA . GLU A 1 90 ? 4.064 -0.013 -19.281 1.00 84.00 90 GLU A CA 1
ATOM 691 C C . GLU A 1 90 ? 2.792 -0.673 -18.728 1.00 84.00 90 GLU A C 1
ATOM 693 O O . GLU A 1 90 ? 2.693 -0.926 -17.527 1.00 84.00 90 GLU A O 1
ATOM 698 N N . ILE A 1 91 ? 1.843 -1.035 -19.599 1.00 85.12 91 ILE A N 1
ATOM 699 C CA . ILE A 1 91 ? 0.621 -1.747 -19.195 1.00 85.12 91 ILE A CA 1
ATOM 700 C C . ILE A 1 91 ? 0.965 -3.103 -18.569 1.00 85.12 91 ILE A C 1
ATOM 702 O O . ILE A 1 91 ? 0.444 -3.444 -17.508 1.00 85.12 91 ILE A O 1
ATOM 706 N N . THR A 1 92 ? 1.856 -3.874 -19.196 1.00 82.44 92 THR A N 1
ATOM 707 C CA . THR A 1 92 ? 2.270 -5.195 -18.694 1.00 82.44 92 THR A CA 1
ATOM 708 C C . THR A 1 92 ? 2.971 -5.083 -17.344 1.00 82.44 92 THR A C 1
ATOM 710 O O . THR A 1 92 ? 2.711 -5.886 -16.448 1.00 82.44 92 THR A O 1
ATOM 713 N N . LEU A 1 93 ? 3.811 -4.064 -17.168 1.00 80.50 93 LEU A N 1
ATOM 714 C CA . LEU A 1 93 ? 4.504 -3.758 -15.922 1.00 80.50 93 LEU A CA 1
ATOM 715 C C . LEU A 1 93 ? 3.509 -3.450 -14.800 1.00 80.50 93 LEU A C 1
ATOM 717 O O . LEU A 1 93 ? 3.554 -4.086 -13.747 1.00 80.50 93 LEU A O 1
ATOM 721 N N . VAL A 1 94 ? 2.559 -2.548 -15.049 1.00 82.00 94 VAL A N 1
ATOM 722 C CA . VAL A 1 94 ? 1.526 -2.175 -14.074 1.00 82.00 94 VAL A CA 1
ATOM 723 C C . VAL A 1 94 ? 0.632 -3.37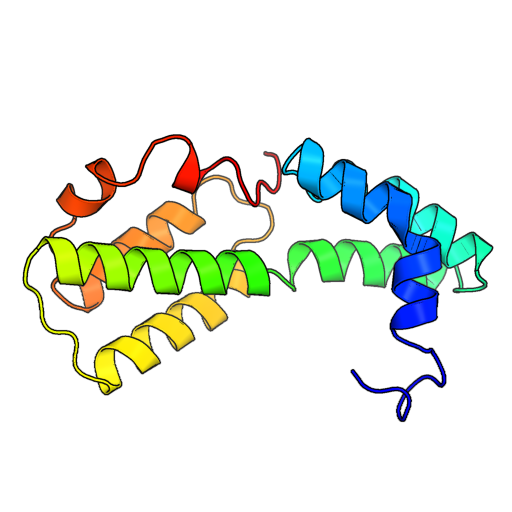3 -13.731 1.00 82.00 94 VAL A C 1
ATOM 725 O O . VAL A 1 94 ? 0.328 -3.597 -12.560 1.00 82.00 94 VAL A O 1
ATOM 728 N N . LEU A 1 95 ? 0.230 -4.180 -14.719 1.00 81.75 95 LEU A N 1
ATOM 729 C CA . LEU A 1 95 ? -0.576 -5.386 -14.495 1.00 81.75 95 LEU A CA 1
ATOM 730 C C . LEU A 1 95 ? 0.181 -6.445 -13.691 1.00 81.75 95 LEU A C 1
ATOM 732 O O . LEU A 1 95 ? -0.380 -7.018 -12.760 1.00 81.75 95 LEU A O 1
ATOM 736 N N . THR A 1 96 ? 1.453 -6.679 -14.013 1.00 79.31 96 THR A N 1
ATOM 737 C CA . THR A 1 96 ? 2.304 -7.638 -13.296 1.00 79.31 96 THR A CA 1
ATOM 738 C C . THR A 1 96 ? 2.457 -7.225 -11.840 1.00 79.31 96 THR A C 1
ATOM 740 O O . THR A 1 96 ? 2.238 -8.048 -10.948 1.00 79.31 96 THR A O 1
ATOM 743 N N . LEU A 1 97 ? 2.738 -5.943 -11.590 1.00 77.06 97 LEU A N 1
ATOM 744 C CA . LEU A 1 97 ? 2.822 -5.372 -10.246 1.00 77.06 97 LEU A CA 1
ATOM 745 C C . LEU A 1 97 ? 1.480 -5.454 -9.510 1.00 77.06 97 LEU A C 1
ATOM 747 O O . LEU A 1 97 ? 1.445 -5.835 -8.343 1.00 77.06 97 LEU A O 1
ATOM 751 N N . MET A 1 98 ? 0.364 -5.179 -10.190 1.00 78.94 98 MET A N 1
ATOM 752 C CA . MET A 1 98 ? -0.972 -5.326 -9.613 1.00 78.94 98 MET A CA 1
ATOM 753 C C . MET A 1 98 ? -1.309 -6.767 -9.251 1.00 78.94 98 MET A C 1
ATOM 755 O O . MET A 1 98 ? -1.965 -6.974 -8.239 1.00 78.94 98 MET A O 1
ATOM 759 N N . VAL A 1 99 ? -0.946 -7.763 -10.055 1.00 78.69 99 VAL A N 1
ATOM 760 C CA . VAL A 1 99 ? -1.248 -9.170 -9.744 1.00 78.69 99 VAL A CA 1
ATOM 761 C C . VAL A 1 99 ? -0.379 -9.651 -8.588 1.00 78.69 99 VAL A C 1
ATOM 763 O O . VAL A 1 99 ? -0.883 -10.266 -7.649 1.00 78.69 99 VAL A O 1
ATOM 766 N N . THR A 1 100 ? 0.913 -9.330 -8.626 1.00 73.56 100 THR A N 1
ATOM 767 C CA . THR A 1 100 ? 1.860 -9.757 -7.594 1.00 73.56 100 THR A CA 1
ATOM 768 C C . THR A 1 100 ? 1.609 -9.081 -6.252 1.00 73.56 100 THR A C 1
ATOM 770 O O . THR A 1 100 ? 1.747 -9.751 -5.234 1.00 73.56 100 THR A O 1
ATOM 773 N N . SER A 1 101 ? 1.156 -7.823 -6.203 1.00 71.44 101 SER A N 1
ATOM 774 C CA . SER A 1 101 ? 0.958 -7.103 -4.937 1.00 71.44 101 SER A CA 1
ATOM 775 C C . SER A 1 101 ? -0.024 -7.762 -3.968 1.00 71.44 101 SER A C 1
ATOM 777 O O . SER A 1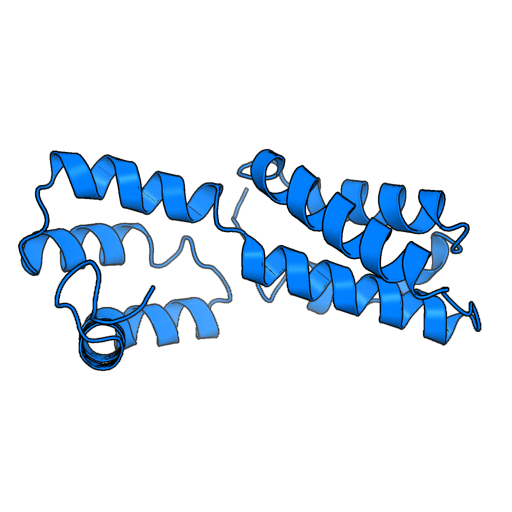 101 ? 0.199 -7.709 -2.762 1.00 71.44 101 SER A O 1
ATOM 779 N N . LYS A 1 102 ? -1.038 -8.484 -4.458 1.00 76.44 102 LYS A N 1
ATOM 780 C CA . LYS A 1 102 ? -1.972 -9.238 -3.600 1.00 76.44 102 LYS A CA 1
ATOM 781 C C . LYS A 1 102 ? -1.319 -10.448 -2.915 1.00 76.44 102 LYS A C 1
ATOM 783 O O . LYS A 1 102 ? -1.852 -10.936 -1.927 1.00 76.44 102 LYS A O 1
ATOM 788 N N . GLY A 1 103 ? -0.184 -10.931 -3.427 1.00 63.72 103 GLY A N 1
ATOM 789 C CA . GLY A 1 103 ? 0.596 -12.038 -2.861 1.00 63.72 103 GLY A CA 1
ATOM 790 C C . GLY A 1 103 ? 1.812 -11.604 -2.032 1.00 63.72 103 GLY A C 1
ATOM 791 O O . GLY A 1 103 ? 2.517 -12.461 -1.509 1.00 63.72 103 GLY A O 1
ATOM 792 N N . ILE A 1 104 ? 2.080 -10.296 -1.920 1.00 61.19 104 ILE A N 1
ATOM 793 C CA . ILE A 1 104 ? 3.246 -9.739 -1.201 1.00 61.19 104 ILE A CA 1
ATOM 794 C C . ILE A 1 104 ? 2.974 -9.567 0.299 1.00 61.19 104 ILE A C 1
ATOM 796 O O . ILE A 1 104 ? 3.914 -9.457 1.090 1.00 61.19 104 ILE A O 1
ATOM 800 N N . ALA A 1 105 ? 1.703 -9.530 0.700 1.00 54.03 105 ALA A N 1
ATOM 801 C CA . ALA A 1 105 ? 1.294 -9.210 2.058 1.00 54.03 105 ALA A CA 1
ATOM 802 C C . ALA A 1 105 ? 1.963 -10.127 3.097 1.00 54.03 105 ALA A C 1
ATOM 804 O O . ALA A 1 105 ? 1.639 -11.308 3.196 1.00 54.03 105 ALA A O 1
ATOM 805 N N . GLY A 1 106 ? 2.898 -9.571 3.873 1.00 50.25 106 GLY A N 1
ATOM 806 C CA . GLY A 1 106 ? 3.562 -10.264 4.980 1.00 50.25 106 GLY A CA 1
ATOM 807 C C . GLY A 1 106 ? 4.935 -10.873 4.680 1.00 50.25 106 GLY A C 1
ATOM 808 O O . GLY A 1 106 ? 5.502 -11.490 5.575 1.00 50.25 106 GLY A O 1
ATOM 809 N N . VAL A 1 107 ? 5.508 -10.703 3.478 1.00 53.09 107 VAL A N 1
ATOM 810 C CA . VAL A 1 107 ? 6.875 -11.185 3.190 1.00 53.09 107 VAL A CA 1
ATOM 811 C C . VAL A 1 107 ? 7.826 -10.010 2.906 1.00 53.09 107 VAL A C 1
ATOM 813 O O . VAL A 1 107 ? 7.755 -9.385 1.840 1.00 53.09 107 VAL A O 1
ATOM 816 N N . PRO A 1 108 ? 8.751 -9.693 3.834 1.00 51.03 108 PRO A N 1
ATOM 817 C CA . PRO A 1 108 ? 9.718 -8.614 3.657 1.00 51.03 108 PRO A CA 1
ATOM 818 C C . PRO A 1 108 ? 10.572 -8.793 2.397 1.00 51.03 108 PRO A C 1
ATOM 820 O O . PRO A 1 108 ? 11.145 -9.852 2.162 1.00 51.03 108 PRO A O 1
ATOM 823 N N . GLY A 1 109 ? 10.701 -7.732 1.597 1.00 56.19 109 GLY A N 1
ATOM 824 C CA . GLY A 1 109 ? 11.594 -7.705 0.432 1.00 56.19 109 GLY A CA 1
ATOM 825 C C . GLY A 1 109 ? 11.016 -8.278 -0.867 1.00 56.19 109 GLY A C 1
ATOM 826 O O . GLY A 1 109 ? 11.636 -8.101 -1.914 1.00 56.19 109 GLY A O 1
ATOM 827 N N . VAL A 1 110 ? 9.816 -8.873 -0.859 1.00 58.19 110 VAL A N 1
ATOM 828 C CA . VAL A 1 110 ? 9.189 -9.379 -2.100 1.00 58.19 110 VAL A CA 1
ATOM 829 C C . VAL A 1 110 ? 8.873 -8.245 -3.072 1.00 58.19 110 VAL A C 1
ATOM 831 O O . VAL A 1 110 ? 9.012 -8.420 -4.276 1.00 58.19 110 VAL A O 1
ATOM 834 N N . SER A 1 111 ? 8.574 -7.043 -2.577 1.00 60.69 111 SER A N 1
ATOM 835 C CA . SER A 1 111 ? 8.428 -5.838 -3.404 1.00 60.69 111 SER A CA 1
ATOM 836 C C . SER A 1 111 ? 9.670 -5.523 -4.248 1.00 60.69 111 SER A C 1
ATOM 838 O O . SER A 1 111 ? 9.537 -5.083 -5.390 1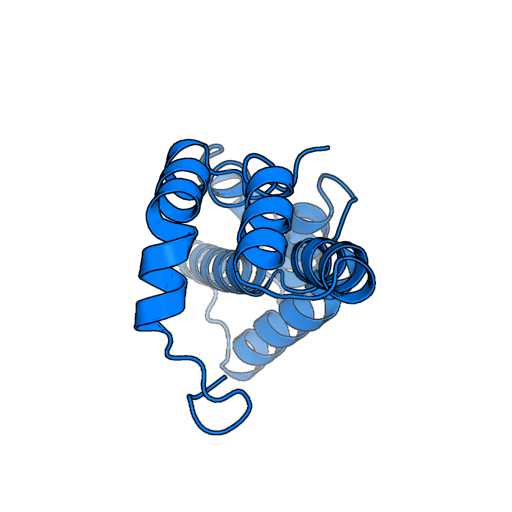.00 60.69 111 SER A O 1
ATOM 840 N N . PHE A 1 112 ? 10.868 -5.780 -3.718 1.00 64.00 112 PHE A N 1
ATOM 841 C CA . PHE A 1 112 ? 12.134 -5.586 -4.427 1.00 64.00 112 PHE A CA 1
ATOM 842 C C . PHE A 1 112 ? 12.392 -6.707 -5.439 1.00 64.00 112 PHE A C 1
ATOM 844 O O . PHE A 1 112 ? 12.778 -6.434 -6.570 1.00 64.00 112 PHE A O 1
ATOM 851 N N . VAL A 1 113 ? 12.105 -7.960 -5.067 1.00 63.78 113 VAL A N 1
ATOM 852 C CA . VAL A 1 113 ? 12.208 -9.125 -5.965 1.00 63.78 113 VAL A CA 1
ATOM 853 C C . VAL A 1 113 ? 11.250 -8.997 -7.150 1.00 63.78 113 VAL A C 1
ATOM 855 O O . VAL A 1 113 ? 11.633 -9.252 -8.287 1.00 63.78 113 VAL A O 1
ATOM 858 N N . VAL A 1 114 ? 10.020 -8.552 -6.902 1.00 67.25 114 VAL A N 1
ATOM 859 C CA . VAL A 1 114 ? 9.011 -8.314 -7.938 1.00 67.25 114 VAL A CA 1
ATOM 860 C C . VAL A 1 114 ? 9.439 -7.173 -8.856 1.00 67.25 114 VAL A C 1
ATOM 862 O O . VAL A 1 114 ? 9.311 -7.298 -10.071 1.00 67.25 114 VAL A O 1
ATOM 865 N N . LEU A 1 115 ? 9.991 -6.084 -8.314 1.00 67.19 115 LEU A N 1
ATOM 866 C CA . LEU A 1 115 ? 10.483 -4.978 -9.134 1.00 67.19 115 LEU A CA 1
ATOM 867 C C . LEU A 1 115 ? 11.687 -5.400 -9.995 1.00 67.19 115 LEU A C 1
ATOM 869 O O . LEU A 1 115 ? 11.707 -5.096 -11.182 1.00 67.19 115 LEU A O 1
ATOM 873 N N . LEU A 1 116 ? 12.631 -6.170 -9.440 1.00 69.44 116 LEU A N 1
ATOM 874 C CA . LEU A 1 116 ? 13.740 -6.787 -10.180 1.00 69.44 116 LEU A CA 1
ATOM 875 C C . LEU A 1 116 ? 13.247 -7.704 -11.303 1.00 69.44 116 LEU A C 1
ATOM 877 O O . LEU A 1 116 ? 13.699 -7.586 -12.438 1.00 69.44 116 LEU A O 1
ATOM 881 N N . ALA A 1 117 ? 12.309 -8.602 -10.998 1.00 66.75 117 ALA A N 1
ATOM 882 C CA . ALA A 1 117 ? 11.740 -9.525 -11.973 1.00 66.75 117 ALA A CA 1
ATOM 883 C C . ALA A 1 117 ? 11.000 -8.775 -13.090 1.00 66.75 117 ALA A C 1
ATOM 885 O O . ALA A 1 117 ? 11.120 -9.129 -14.261 1.00 66.75 117 ALA A O 1
ATOM 886 N N . THR A 1 118 ? 10.288 -7.702 -12.740 1.00 67.88 118 THR A N 1
ATOM 887 C CA . THR A 1 118 ? 9.539 -6.888 -13.702 1.00 67.88 118 THR A CA 1
ATOM 888 C C . THR A 1 118 ? 10.482 -6.072 -14.589 1.00 67.88 118 THR A C 1
ATOM 890 O O . THR A 1 118 ? 10.338 -6.109 -15.808 1.00 67.88 118 THR A O 1
ATOM 893 N N . LEU A 1 119 ? 11.501 -5.418 -14.017 1.00 69.31 119 LEU A N 1
ATOM 894 C CA . LEU A 1 119 ? 12.540 -4.706 -14.776 1.00 69.31 119 LEU A CA 1
ATOM 895 C C . LEU A 1 119 ? 13.324 -5.654 -15.695 1.00 69.31 119 LEU A C 1
ATOM 897 O O . LEU A 1 119 ? 13.531 -5.340 -16.866 1.00 69.31 119 LEU A O 1
ATOM 901 N N . GLY A 1 120 ? 13.678 -6.845 -15.203 1.00 69.94 120 GLY A N 1
ATOM 902 C CA . GLY A 1 120 ? 14.315 -7.886 -16.008 1.00 69.94 120 GLY A CA 1
ATOM 903 C C . GLY A 1 120 ? 13.427 -8.379 -17.153 1.00 69.94 120 GLY A C 1
ATOM 904 O O . GLY A 1 120 ? 13.920 -8.597 -18.256 1.00 69.94 120 GLY A O 1
ATOM 905 N N . SER A 1 121 ? 12.110 -8.489 -16.935 1.00 69.12 121 SER A N 1
ATOM 906 C CA . SER A 1 121 ? 11.160 -8.928 -17.969 1.00 69.12 121 SER A CA 1
ATOM 907 C C . SER A 1 121 ? 10.996 -7.937 -19.127 1.00 69.12 121 SER A C 1
ATOM 909 O O . SER A 1 121 ? 10.683 -8.352 -20.241 1.00 69.12 121 SER A O 1
ATOM 911 N N . VAL A 1 122 ? 11.244 -6.643 -18.890 1.00 67.00 122 VAL A N 1
ATOM 912 C CA . VAL A 1 122 ? 11.198 -5.593 -19.924 1.00 67.00 122 VAL A CA 1
ATOM 913 C C . VAL A 1 122 ? 12.577 -5.257 -20.506 1.00 67.00 122 VAL A C 1
ATOM 915 O O . VAL A 1 122 ? 12.673 -4.372 -21.351 1.00 67.00 122 VAL A O 1
ATOM 918 N N . GLY A 1 123 ? 13.634 -5.968 -20.093 1.00 65.75 123 GLY A N 1
ATOM 919 C CA . GLY A 1 123 ? 15.001 -5.773 -20.587 1.00 65.75 123 GLY A CA 1
ATOM 920 C C . GLY A 1 123 ? 15.745 -4.581 -19.974 1.00 65.75 123 GLY A C 1
ATOM 921 O O . GLY A 1 123 ? 16.721 -4.115 -20.556 1.00 65.75 123 GLY A O 1
ATOM 922 N N . SER A 1 124 ? 15.300 -4.076 -18.818 1.00 64.94 124 SER A N 1
ATOM 923 C CA . SER A 1 124 ? 15.934 -2.945 -18.132 1.00 64.94 124 SER A CA 1
ATOM 924 C C . SER A 1 124 ? 17.126 -3.392 -17.269 1.00 64.94 124 SER A C 1
ATOM 926 O O . SER A 1 124 ? 17.019 -4.408 -16.576 1.00 64.94 124 SER A O 1
ATOM 928 N N . PRO A 1 125 ? 18.249 -2.641 -17.246 1.00 66.44 125 PRO A N 1
ATOM 929 C CA . PRO A 1 125 ? 19.414 -2.951 -16.431 1.00 66.44 125 PRO A CA 1
ATOM 930 C C . PRO A 1 125 ? 19.051 -2.929 -14.949 1.00 66.44 125 PRO A C 1
ATOM 932 O O . PRO A 1 125 ? 18.457 -1.977 -14.432 1.00 66.44 125 PRO A O 1
ATOM 935 N N . LEU A 1 126 ? 19.412 -4.015 -14.267 1.00 66.56 126 LEU A N 1
ATOM 936 C CA . LEU A 1 126 ? 19.074 -4.241 -12.865 1.00 66.56 126 LEU A CA 1
ATOM 937 C C . LEU A 1 126 ? 19.898 -3.340 -11.931 1.00 66.56 126 LEU A C 1
ATOM 939 O O . LEU A 1 126 ? 19.473 -3.102 -10.801 1.00 66.56 126 LEU A O 1
ATOM 943 N N . GLU A 1 127 ? 21.032 -2.788 -12.392 1.00 68.06 127 GLU A N 1
ATOM 944 C CA . GLU A 1 127 ? 21.844 -1.852 -11.604 1.00 68.06 127 GLU A CA 1
ATOM 945 C C . GLU A 1 127 ? 21.112 -0.535 -11.298 1.00 68.06 127 GLU A C 1
ATOM 947 O O . GLU A 1 127 ? 21.436 0.128 -10.312 1.00 68.06 127 GLU A O 1
ATOM 952 N N . GLY A 1 128 ? 20.078 -0.182 -12.073 1.00 60.94 128 GLY A N 1
ATOM 953 C CA . GLY A 1 128 ? 19.295 1.042 -11.876 1.00 60.94 128 GLY A CA 1
ATOM 954 C C . GLY A 1 128 ? 18.536 1.123 -10.561 1.00 60.94 128 GLY A C 1
ATOM 955 O O . GLY A 1 128 ? 18.206 2.210 -10.091 1.00 60.94 128 GLY A O 1
ATOM 956 N N . LEU A 1 129 ? 18.348 -0.015 -9.901 1.00 62.34 129 LEU A N 1
ATOM 957 C CA . LEU A 1 129 ? 17.806 -0.085 -8.552 1.00 62.34 129 LEU A CA 1
ATOM 958 C C . LEU A 1 129 ? 18.702 0.550 -7.491 1.00 62.34 129 LEU A C 1
ATOM 960 O O . LEU A 1 129 ? 18.186 1.041 -6.489 1.00 62.34 129 LEU A O 1
ATOM 964 N N . ALA A 1 130 ? 20.019 0.579 -7.712 1.00 63.97 130 ALA A N 1
ATOM 965 C CA . ALA A 1 130 ? 20.964 1.226 -6.806 1.00 63.97 130 ALA A CA 1
ATOM 966 C C . ALA A 1 130 ? 20.842 2.761 -6.818 1.00 63.97 130 ALA A C 1
ATOM 968 O O . ALA A 1 130 ? 21.322 3.418 -5.896 1.00 63.97 130 ALA A O 1
ATOM 969 N N . LEU A 1 131 ? 20.192 3.330 -7.843 1.00 62.03 131 LEU A N 1
ATOM 970 C CA . LEU A 1 131 ? 19.954 4.768 -7.977 1.00 62.03 131 LEU A CA 1
ATOM 971 C C . LEU A 1 131 ? 18.679 5.235 -7.264 1.00 62.03 131 LEU A C 1
ATOM 973 O O . LEU A 1 131 ? 18.498 6.438 -7.071 1.00 62.03 131 LEU A O 1
ATOM 977 N N . LEU A 1 132 ? 17.796 4.317 -6.848 1.00 60.47 132 LEU A N 1
ATOM 978 C CA . LEU A 1 132 ? 16.671 4.691 -5.996 1.00 60.47 132 LEU A CA 1
ATOM 979 C C . LEU A 1 132 ? 17.219 5.100 -4.621 1.00 60.47 132 LEU A C 1
ATOM 981 O O . LEU A 1 132 ? 17.961 4.323 -4.012 1.00 60.47 132 LEU A O 1
ATOM 985 N N . PRO A 1 133 ? 16.857 6.281 -4.084 1.00 53.59 1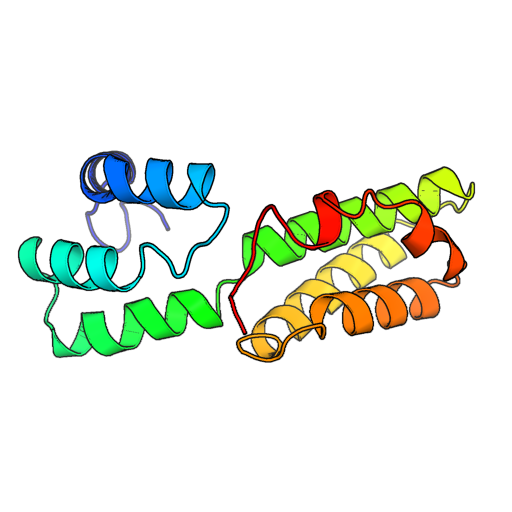33 PRO A N 1
ATOM 986 C CA . PRO A 1 133 ? 17.292 6.655 -2.749 1.00 53.59 133 PRO A CA 1
ATOM 987 C C . PRO A 1 133 ? 16.860 5.565 -1.761 1.00 53.59 133 PRO A C 1
ATOM 989 O O . PRO A 1 133 ? 15.711 5.119 -1.783 1.00 53.59 133 PRO A O 1
ATOM 992 N N . ALA A 1 134 ? 17.760 5.136 -0.870 1.00 45.31 134 ALA A N 1
ATOM 993 C CA . ALA A 1 134 ? 17.475 4.093 0.127 1.00 45.31 134 ALA A CA 1
ATOM 994 C C . ALA A 1 134 ? 16.244 4.421 1.005 1.00 45.31 134 ALA A C 1
ATOM 996 O O . ALA A 1 134 ? 15.584 3.530 1.548 1.00 45.31 134 ALA A O 1
ATOM 997 N N . SER A 1 135 ? 15.900 5.709 1.104 1.00 44.72 135 SER A N 1
ATOM 998 C CA . SER A 1 135 ? 14.676 6.200 1.728 1.00 44.72 135 SER A CA 1
ATOM 999 C C . SER A 1 135 ? 13.423 5.936 0.884 1.00 44.72 135 SER A C 1
ATOM 1001 O O . SER A 1 135 ? 12.377 5.650 1.447 1.00 44.72 135 SER A O 1
ATOM 1003 N N . THR A 1 136 ? 13.465 5.958 -0.444 1.00 52.53 136 THR A N 1
ATOM 1004 C CA . THR A 1 136 ? 12.255 5.908 -1.283 1.00 52.53 136 THR A CA 1
ATOM 1005 C C . THR A 1 136 ? 11.678 4.493 -1.407 1.00 52.53 136 THR A C 1
ATOM 1007 O O . THR A 1 136 ? 10.463 4.332 -1.368 1.00 52.53 136 THR A O 1
ATOM 1010 N N . VAL A 1 137 ? 12.523 3.454 -1.429 1.00 44.50 137 VAL A N 1
ATOM 1011 C CA . VAL A 1 137 ? 12.074 2.053 -1.597 1.00 44.50 137 VAL A CA 1
ATOM 1012 C C . VAL A 1 137 ? 11.452 1.465 -0.326 1.00 44.50 137 VAL A C 1
ATOM 1014 O O . VAL A 1 137 ? 10.628 0.557 -0.408 1.00 44.50 137 VAL A O 1
ATOM 1017 N N . SER A 1 138 ? 11.827 1.965 0.860 1.00 43.28 138 SER A N 1
ATOM 1018 C CA . SER A 1 138 ? 11.436 1.334 2.132 1.00 43.28 138 SER A CA 1
ATOM 1019 C C . SER A 1 138 ? 10.735 2.233 3.146 1.00 43.28 138 SER A C 1
ATOM 1021 O O . SER A 1 138 ? 10.279 1.696 4.154 1.00 43.28 138 SER A O 1
ATOM 1023 N N . SER A 1 139 ? 10.659 3.555 2.935 1.00 41.81 139 SER A N 1
ATOM 1024 C CA . SER A 1 139 ? 10.072 4.444 3.947 1.00 41.81 139 SER A CA 1
ATOM 1025 C C . SER A 1 139 ? 8.594 4.736 3.728 1.00 41.81 139 SER A C 1
ATOM 1027 O O . SER A 1 139 ? 7.871 4.658 4.697 1.00 41.81 139 SER A O 1
ATOM 1029 N N . ILE A 1 140 ? 8.097 4.981 2.511 1.00 44.81 140 ILE A N 1
ATOM 1030 C CA . ILE A 1 140 ? 6.759 5.593 2.349 1.00 44.81 140 ILE A CA 1
ATOM 1031 C C . ILE A 1 140 ? 5.583 4.616 2.593 1.00 44.81 140 ILE A C 1
ATOM 1033 O O . ILE A 1 140 ? 4.484 5.059 2.913 1.00 44.81 140 ILE A O 1
ATOM 1037 N N . TRP A 1 141 ? 5.794 3.297 2.514 1.00 45.03 141 TRP A N 1
ATOM 1038 C CA . TRP A 1 141 ? 4.706 2.306 2.602 1.00 45.03 141 TRP A CA 1
ATOM 1039 C C . TRP A 1 141 ? 5.106 1.003 3.303 1.00 45.03 141 TRP A C 1
ATOM 1041 O O . TRP A 1 141 ? 4.783 -0.088 2.833 1.00 45.03 141 TRP A O 1
ATOM 1051 N N . ARG A 1 142 ? 5.860 1.075 4.405 1.00 45.25 142 ARG A N 1
ATOM 1052 C CA . ARG A 1 142 ? 6.276 -0.147 5.104 1.00 45.25 142 ARG A CA 1
ATOM 1053 C C . ARG A 1 142 ? 5.056 -0.866 5.695 1.00 45.25 142 ARG A C 1
ATOM 1055 O O . ARG A 1 142 ? 4.379 -0.329 6.569 1.00 45.25 142 ARG A O 1
ATOM 1062 N N . VAL A 1 143 ? 4.826 -2.098 5.244 1.00 41.12 143 VAL A N 1
ATOM 1063 C CA . VAL A 1 143 ? 4.289 -3.179 6.080 1.00 41.12 143 VAL A CA 1
ATOM 1064 C C . VAL A 1 143 ? 5.501 -3.719 6.855 1.00 41.12 143 VAL A C 1
ATOM 1066 O O . VAL A 1 143 ? 6.465 -4.154 6.213 1.00 41.12 143 VAL A O 1
ATOM 1069 N N . PRO A 1 144 ? 5.571 -3.559 8.188 1.00 36.41 144 PRO A N 1
ATOM 1070 C CA . PRO A 1 144 ? 6.653 -4.106 9.000 1.00 36.41 144 PRO A CA 1
ATOM 1071 C C . PRO A 1 144 ? 6.729 -5.635 8.931 1.00 36.41 144 PRO A C 1
ATOM 1073 O O . PRO A 1 144 ? 5.855 -6.307 8.392 1.00 36.41 144 PRO A O 1
ATOM 1076 N N . ARG A 1 145 ? 7.885 -6.124 9.379 1.00 40.31 145 ARG A N 1
ATOM 1077 C CA . ARG A 1 145 ? 8.411 -7.475 9.180 1.00 40.31 145 ARG A CA 1
ATOM 1078 C C . ARG A 1 145 ? 7.658 -8.552 9.938 1.00 40.31 145 ARG A C 1
ATOM 1080 O O . ARG A 1 145 ? 7.263 -8.255 11.083 1.00 40.31 145 ARG A O 1
#

pLDDT: mean 75.19, std 15.29, range [36.41, 95.0]

Radius of gyration: 17.74 Å; chains: 1; bounding box: 46×25×43 Å

Organism: Klebsiella pneumoniae (NCBI:txid573)

InterPro domains:
  IPR001991 Sodium:dicarboxylate symporter [PF00375] (4-133)
  IPR001991 Sodium:dicarboxylate symporter [PTHR42865] (5-133)
  IPR018107 Sodium:dicarboxylate symporter, conserved site [PS00714] (56-79)
  IPR036458 Sodium:dicarboxylate symporter superfamily [G3DSA:1.10.3860.10] (1-138)
  IPR036458 Sodium:dicarboxylate symporter superfamily [SSF118215] (5-134)